Protein AF-A0A062X390-F1 (afdb_monomer)

Radius of gyration: 16.84 Å; Cα contacts (8 Å, |Δi|>4): 222; chains: 1; bounding box: 47×38×41 Å

Secondary structure (DSSP, 8-state):
--S---HHHHHHHHHHHHHHHHHGGG--SSS--S------TT--HHHHHHHHHHHHHHHHHHHHTS-TT--EESSSEE-HHHHHHHHHHHHHHHHHHHHHHTT------HHHHHHHHHHH-TTPPSS-HHHHHHHHTTSS-BTTBPPPS------S-SSS---PPPP--

Foldseek 3Di:
DDLPDDLLVLLQVLLFLLQQLLCLLVAAQPDGDPDTDGDPSPDPVVVSVVSNVVSNVSLVVSLVPHDQPGWGDDVATFGSLLSVLVNLLSVQVSQVSNCVNVVHDDDHDQVSLVSSCVQWPVPFDDDRSSLRSCQQVQNAADDPRHRDPDHGTPRHDPDDDRDDDDPDD

Structure (mmCIF, N/CA/C/O backbone):
data_AF-A0A062X390-F1
#
_entry.id   AF-A0A062X390-F1
#
loop_
_atom_site.group_PDB
_atom_site.id
_atom_site.type_symbol
_atom_site.label_atom_id
_atom_site.label_alt_id
_atom_site.label_comp_id
_atom_site.label_asym_id
_atom_site.label_entity_id
_atom_site.label_seq_id
_atom_site.pdbx_PDB_ins_code
_atom_site.Cartn_x
_atom_site.Cartn_y
_atom_site.Cartn_z
_atom_site.occupancy
_atom_site.B_iso_or_equiv
_atom_site.auth_seq_id
_atom_site.auth_comp_id
_atom_site.auth_asym_id
_atom_site.auth_atom_id
_atom_site.pdbx_PDB_model_num
ATOM 1 N N . MET A 1 1 ? -8.822 13.817 6.124 1.00 31.78 1 MET A N 1
ATOM 2 C CA . MET A 1 1 ? -9.129 13.256 4.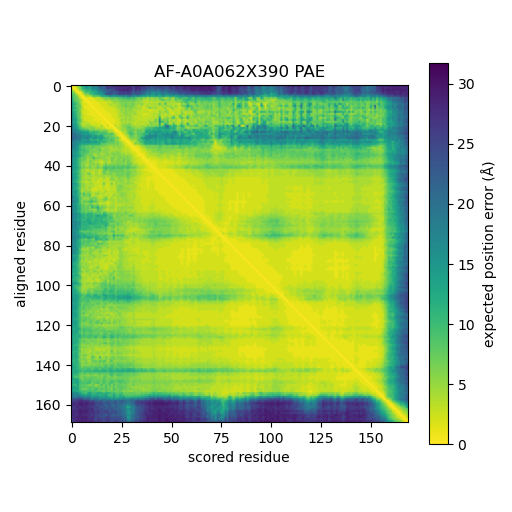788 1.00 31.78 1 MET A CA 1
ATOM 3 C C . MET A 1 1 ? -10.199 12.184 4.966 1.00 31.78 1 MET A C 1
ATOM 5 O O . MET A 1 1 ? -9.948 11.227 5.686 1.00 31.78 1 MET A O 1
ATOM 9 N N . SER A 1 2 ? -11.410 12.415 4.448 1.00 31.47 2 SER A N 1
ATOM 10 C CA . SER A 1 2 ? -12.601 11.571 4.667 1.00 31.47 2 SER A CA 1
ATOM 11 C C . SER A 1 2 ? -12.469 10.201 3.980 1.00 31.47 2 SER A C 1
ATOM 13 O O . SER A 1 2 ? -11.956 10.133 2.866 1.00 31.47 2 SER A O 1
ATOM 15 N N . ILE A 1 3 ? -12.903 9.129 4.657 1.00 39.62 3 ILE A N 1
ATOM 16 C CA . ILE A 1 3 ? -12.755 7.713 4.247 1.00 39.62 3 ILE A CA 1
ATOM 17 C C . ILE A 1 3 ? -13.879 7.202 3.332 1.00 39.62 3 ILE A C 1
ATOM 19 O O . ILE A 1 3 ? -13.823 6.075 2.863 1.00 39.62 3 ILE A O 1
ATOM 23 N N . ALA A 1 4 ? -14.846 8.037 2.961 1.00 37.31 4 ALA A N 1
ATOM 24 C CA . ALA A 1 4 ? -15.723 7.717 1.837 1.00 37.31 4 ALA A CA 1
ATOM 25 C C . ALA A 1 4 ? -15.076 8.218 0.535 1.00 37.31 4 ALA A C 1
ATOM 27 O O . ALA A 1 4 ? -15.421 9.287 0.032 1.00 37.31 4 ALA A O 1
ATOM 28 N N . ARG A 1 5 ? -14.068 7.494 0.028 1.00 56.16 5 ARG A N 1
ATOM 29 C CA . ARG A 1 5 ? -13.604 7.681 -1.355 1.00 56.16 5 ARG A CA 1
ATOM 30 C C . ARG A 1 5 ? -14.523 6.891 -2.282 1.00 56.16 5 ARG A C 1
ATOM 32 O O . ARG A 1 5 ? -14.903 5.769 -1.969 1.00 56.16 5 ARG A O 1
ATOM 39 N N . ASP A 1 6 ? -14.871 7.500 -3.410 1.00 74.00 6 ASP A N 1
ATOM 40 C CA . ASP A 1 6 ? -15.509 6.819 -4.535 1.00 74.00 6 ASP A CA 1
ATOM 41 C C . ASP A 1 6 ? -14.654 5.607 -4.949 1.00 74.00 6 ASP A C 1
ATOM 43 O O . ASP A 1 6 ? -13.453 5.748 -5.195 1.00 74.00 6 ASP A O 1
ATOM 47 N N . THR A 1 7 ? -15.262 4.420 -5.007 1.00 72.94 7 THR A N 1
ATOM 48 C CA . THR A 1 7 ? -14.619 3.155 -5.391 1.00 72.94 7 THR A CA 1
ATOM 49 C C . THR A 1 7 ? -13.840 3.278 -6.701 1.00 72.94 7 THR A C 1
ATOM 51 O O . THR A 1 7 ? -12.728 2.756 -6.799 1.00 72.94 7 THR A O 1
ATOM 54 N N . SER A 1 8 ? -14.380 4.002 -7.689 1.00 67.94 8 SER A N 1
ATOM 55 C CA . SER A 1 8 ? -13.722 4.211 -8.988 1.00 67.94 8 SER A CA 1
ATOM 56 C C . SER A 1 8 ? -12.410 4.995 -8.846 1.00 67.94 8 SER A C 1
ATOM 58 O O . SER A 1 8 ? -11.376 4.657 -9.435 1.00 67.94 8 SER A O 1
ATOM 60 N N . ARG A 1 9 ? -12.414 6.005 -7.969 1.00 79.44 9 ARG A N 1
ATOM 61 C CA . ARG A 1 9 ? -11.228 6.805 -7.657 1.00 79.44 9 ARG A CA 1
ATOM 62 C C . ARG A 1 9 ? -10.155 5.969 -6.967 1.00 79.44 9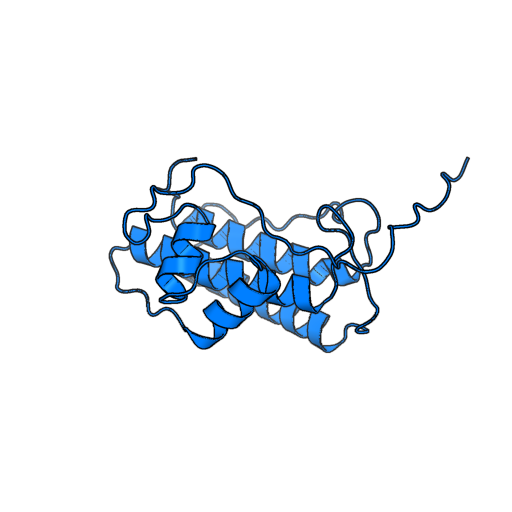 ARG A C 1
ATOM 64 O O . ARG A 1 9 ? -9.007 6.007 -7.393 1.00 79.44 9 ARG A O 1
ATOM 71 N N . THR A 1 10 ? -10.527 5.183 -5.957 1.00 76.19 10 THR A N 1
ATOM 72 C CA . THR A 1 10 ? -9.584 4.312 -5.235 1.00 76.19 10 THR A CA 1
ATOM 73 C C . THR A 1 10 ? -8.909 3.299 -6.164 1.00 76.19 10 THR A C 1
ATOM 75 O O . THR A 1 10 ? -7.704 3.065 -6.057 1.00 76.19 10 THR A O 1
ATOM 78 N N . LEU A 1 11 ? -9.656 2.728 -7.114 1.00 73.44 11 LEU A N 1
ATOM 79 C CA . LEU A 1 11 ? -9.098 1.820 -8.117 1.00 73.44 11 LEU A CA 1
ATOM 80 C C . LEU A 1 11 ? -8.048 2.521 -9.002 1.00 73.44 11 LEU A C 1
ATOM 82 O O . LEU A 1 11 ? -6.956 1.995 -9.220 1.00 73.44 11 LEU A O 1
ATOM 86 N N . SER A 1 12 ? -8.357 3.730 -9.469 1.00 71.75 12 SER A N 1
ATOM 87 C CA . SER A 1 12 ? -7.475 4.500 -10.355 1.00 71.75 12 SER A CA 1
ATOM 88 C C . SER A 1 12 ? -6.196 4.959 -9.643 1.00 71.75 12 SER A C 1
ATOM 90 O O . SER A 1 12 ? -5.104 4.850 -10.199 1.00 71.75 12 SER A O 1
ATOM 92 N N . GLU A 1 13 ? -6.317 5.405 -8.389 1.00 82.56 13 GLU A N 1
ATOM 93 C CA . GLU A 1 13 ? -5.180 5.768 -7.531 1.00 82.56 13 GLU A CA 1
ATOM 94 C C . GLU A 1 13 ? -4.245 4.567 -7.317 1.00 82.56 13 GLU A C 1
ATOM 96 O O . GLU A 1 13 ? -3.037 4.685 -7.520 1.00 82.56 13 GLU A O 1
ATOM 101 N N . THR A 1 14 ? -4.808 3.382 -7.040 1.00 80.06 14 THR A N 1
ATOM 102 C CA . THR A 1 14 ? -4.029 2.144 -6.863 1.00 80.06 14 THR A CA 1
ATOM 103 C C . THR A 1 14 ? -3.204 1.811 -8.110 1.00 80.06 14 THR A C 1
ATOM 105 O O . THR A 1 14 ? -2.021 1.484 -8.006 1.00 80.06 14 THR A O 1
ATOM 108 N N . ALA A 1 15 ? -3.800 1.904 -9.303 1.00 73.44 15 ALA A N 1
ATOM 109 C CA . ALA A 1 15 ? -3.091 1.653 -10.558 1.00 73.44 15 ALA A CA 1
ATOM 110 C C . ALA A 1 15 ? -1.921 2.627 -10.764 1.00 73.44 15 ALA A C 1
ATOM 112 O O . ALA A 1 15 ? -0.804 2.206 -11.086 1.00 73.44 15 ALA A O 1
ATOM 113 N N . ALA A 1 16 ? -2.161 3.921 -10.537 1.00 75.19 16 ALA A N 1
ATOM 114 C CA . ALA A 1 16 ? -1.138 4.947 -10.679 1.00 75.19 16 ALA A CA 1
ATOM 115 C C . ALA A 1 16 ? 0.025 4.731 -9.699 1.00 75.19 16 ALA A C 1
ATOM 117 O O . ALA A 1 16 ? 1.190 4.817 -10.095 1.00 75.19 16 ALA A O 1
ATOM 118 N N . ASP A 1 17 ? -0.264 4.371 -8.448 1.00 78.44 17 ASP A N 1
ATOM 119 C CA . ASP A 1 17 ? 0.772 4.122 -7.446 1.00 78.44 17 ASP A CA 1
ATOM 120 C C . ASP A 1 17 ? 1.617 2.889 -7.769 1.00 78.44 17 ASP A C 1
ATOM 122 O O . ASP A 1 17 ? 2.845 2.949 -7.674 1.00 78.44 17 ASP A O 1
ATOM 126 N N . LEU A 1 18 ? 1.011 1.793 -8.234 1.00 78.44 18 LEU A N 1
ATOM 127 C CA . LEU A 1 18 ? 1.764 0.618 -8.687 1.00 78.44 18 LEU A CA 1
ATOM 128 C C . LEU A 1 18 ? 2.699 0.960 -9.858 1.00 78.44 18 LEU A C 1
ATOM 130 O O . LEU A 1 18 ? 3.865 0.555 -9.854 1.00 78.44 18 LEU A O 1
ATOM 134 N N . MET A 1 19 ? 2.226 1.754 -10.822 1.00 77.31 19 MET A N 1
ATOM 135 C CA . MET A 1 19 ? 3.035 2.168 -11.970 1.00 77.31 19 MET A CA 1
ATOM 136 C C . MET A 1 19 ? 4.217 3.056 -11.558 1.00 77.31 19 MET A C 1
ATOM 138 O O . MET A 1 19 ? 5.354 2.798 -11.961 1.00 77.31 19 MET A O 1
ATOM 142 N N . ARG A 1 20 ? 3.986 4.065 -10.705 1.00 76.44 20 ARG A N 1
ATOM 143 C CA . ARG A 1 20 ? 5.053 4.949 -10.196 1.00 76.44 20 ARG A CA 1
ATOM 144 C C . ARG A 1 20 ? 6.146 4.162 -9.473 1.00 76.44 20 ARG A C 1
ATOM 146 O O . ARG A 1 20 ? 7.325 4.471 -9.624 1.00 76.44 20 ARG A O 1
ATOM 153 N N . ARG A 1 21 ? 5.771 3.119 -8.726 1.00 75.06 21 ARG A N 1
ATOM 154 C CA . ARG A 1 21 ? 6.719 2.222 -8.042 1.00 75.06 21 ARG A CA 1
ATOM 155 C C . ARG A 1 21 ? 7.536 1.392 -9.028 1.00 75.06 21 ARG A C 1
ATOM 157 O O . ARG A 1 21 ? 8.745 1.278 -8.851 1.00 75.06 21 ARG A O 1
ATOM 164 N N . GLY A 1 22 ? 6.907 0.863 -10.080 1.00 66.69 22 GLY A N 1
ATOM 165 C CA . GLY A 1 22 ? 7.605 0.109 -11.128 1.00 66.69 22 GLY A CA 1
ATOM 166 C C . GLY A 1 22 ? 8.643 0.966 -11.855 1.00 66.69 22 GLY A C 1
ATOM 167 O O . GLY A 1 22 ? 9.775 0.538 -12.072 1.00 66.69 22 GLY A O 1
ATOM 168 N N . LEU A 1 23 ? 8.295 2.223 -12.138 1.00 70.06 23 LEU A N 1
ATOM 169 C CA . LEU A 1 23 ? 9.191 3.195 -12.766 1.00 70.06 23 LEU A CA 1
ATOM 170 C C . LEU A 1 23 ? 10.286 3.740 -11.839 1.00 70.06 23 LEU A C 1
ATOM 172 O O . LEU A 1 23 ? 11.248 4.331 -12.329 1.00 70.06 23 LEU A O 1
ATOM 176 N N . GLY A 1 24 ? 10.205 3.501 -10.526 1.00 61.12 24 GLY A N 1
ATOM 177 C CA . GLY A 1 24 ? 11.307 3.766 -9.597 1.00 61.12 24 GLY A CA 1
ATOM 178 C C . GLY A 1 24 ? 12.612 3.078 -10.022 1.00 61.12 24 GLY A C 1
ATOM 179 O O . GLY A 1 24 ? 13.693 3.587 -9.755 1.00 61.12 24 GLY A O 1
ATOM 180 N N . GLN A 1 25 ? 12.544 1.994 -10.800 1.00 61.03 25 GLN A N 1
ATOM 181 C CA . GLN A 1 25 ? 13.730 1.353 -11.382 1.00 61.03 25 GLN A CA 1
ATOM 182 C C . GLN A 1 25 ? 14.459 2.208 -12.433 1.00 61.03 25 GLN A C 1
ATOM 184 O O . GLN A 1 25 ? 15.613 1.934 -12.746 1.00 61.03 25 GLN A O 1
ATOM 189 N N . GLY A 1 26 ? 13.850 3.297 -12.919 1.00 60.44 26 GLY A N 1
ATOM 190 C CA . GLY A 1 26 ? 14.528 4.326 -13.717 1.00 60.44 26 GLY A CA 1
ATOM 191 C C . GLY A 1 26 ? 15.575 5.134 -12.937 1.00 60.44 26 GLY A C 1
ATOM 192 O O . GLY A 1 26 ? 16.175 6.048 -13.494 1.00 60.44 26 GLY A O 1
ATOM 193 N N . ARG A 1 27 ? 15.790 4.805 -11.653 1.00 65.81 27 ARG A N 1
ATOM 194 C CA . ARG A 1 27 ? 16.751 5.425 -10.727 1.00 65.81 27 ARG A CA 1
ATOM 195 C C . ARG A 1 27 ? 16.608 6.948 -10.599 1.00 65.81 27 ARG A C 1
ATOM 197 O O . ARG A 1 27 ? 17.619 7.652 -10.609 1.00 65.81 27 ARG A O 1
ATOM 204 N N . PRO A 1 28 ? 15.385 7.493 -10.452 1.00 69.94 28 PRO A N 1
ATOM 205 C CA . PRO A 1 28 ? 15.249 8.885 -10.072 1.00 69.94 28 PRO A CA 1
ATOM 206 C C . PRO A 1 28 ? 15.965 9.135 -8.743 1.00 69.94 28 PRO A C 1
ATOM 208 O O . PRO A 1 28 ? 15.732 8.436 -7.754 1.00 69.94 28 PRO A O 1
ATOM 211 N N . THR A 1 29 ? 16.820 10.150 -8.718 1.00 69.75 29 THR A N 1
ATOM 212 C CA . THR A 1 29 ? 17.656 10.473 -7.559 1.00 69.75 29 THR A CA 1
ATOM 213 C C . THR A 1 29 ? 16.999 11.505 -6.636 1.00 69.75 29 THR A C 1
ATOM 215 O O . THR A 1 29 ? 17.226 11.472 -5.430 1.00 69.75 29 THR A O 1
ATOM 218 N N . HIS A 1 30 ? 16.158 12.410 -7.151 1.00 73.00 30 HIS A N 1
ATOM 219 C CA . HIS A 1 30 ? 15.668 13.565 -6.371 1.00 73.00 30 HIS A CA 1
ATOM 220 C C . HIS A 1 30 ? 14.151 13.765 -6.355 1.00 73.00 30 HIS A C 1
ATOM 222 O O . HIS A 1 30 ? 13.647 14.478 -5.491 1.00 73.00 30 HIS A O 1
ATOM 228 N N . ALA A 1 31 ? 13.430 13.165 -7.295 1.00 75.19 31 ALA A N 1
ATOM 229 C CA . ALA A 1 31 ? 11.984 13.286 -7.430 1.00 75.19 31 ALA A CA 1
ATOM 230 C C . ALA A 1 31 ? 11.464 12.116 -8.262 1.00 75.19 31 ALA A C 1
ATOM 232 O O . ALA A 1 31 ? 12.228 11.539 -9.028 1.00 75.19 31 ALA A O 1
ATOM 233 N N . TYR A 1 32 ? 10.175 11.792 -8.171 1.00 74.25 32 TYR A N 1
ATOM 234 C CA . TYR A 1 32 ? 9.566 10.866 -9.127 1.00 74.25 32 TYR A CA 1
ATOM 235 C C . TYR A 1 32 ? 9.797 11.317 -10.572 1.00 74.25 32 TYR A C 1
ATOM 237 O O . TYR A 1 32 ? 9.898 12.513 -10.855 1.00 74.25 32 TYR A O 1
ATOM 245 N N . LEU A 1 33 ? 9.836 10.353 -11.494 1.00 78.06 33 LEU A N 1
ATOM 246 C CA . LEU A 1 33 ? 9.798 10.669 -12.917 1.00 78.06 33 LEU A CA 1
ATOM 247 C C . LEU A 1 33 ? 8.530 11.488 -13.224 1.00 78.06 33 LEU A C 1
ATOM 249 O O . LEU A 1 33 ? 7.478 11.187 -12.653 1.00 78.06 33 LEU A O 1
ATOM 253 N N . PRO A 1 34 ? 8.607 12.500 -14.109 1.00 82.62 34 PRO A N 1
ATOM 254 C CA . PRO A 1 34 ? 7.483 13.374 -14.442 1.00 82.62 34 PRO A CA 1
ATOM 255 C C . PRO A 1 34 ? 6.502 12.664 -15.389 1.00 82.62 34 PRO A C 1
ATOM 257 O O . PRO A 1 34 ? 6.295 13.072 -16.528 1.00 82.62 34 PRO A O 1
ATOM 260 N N . PHE A 1 35 ? 5.939 11.554 -14.925 1.00 77.06 35 PHE A N 1
ATOM 261 C CA . PHE A 1 35 ? 5.004 10.699 -15.640 1.00 77.06 35 PHE A CA 1
ATOM 262 C C . PHE A 1 35 ? 3.802 10.408 -14.743 1.00 77.06 35 PHE A C 1
ATOM 264 O O . PHE A 1 35 ? 3.955 10.244 -13.530 1.00 77.06 35 PHE A O 1
ATOM 271 N N . ASP A 1 36 ? 2.620 10.294 -15.345 1.00 79.56 36 ASP A N 1
ATOM 272 C CA . ASP A 1 36 ? 1.405 9.910 -14.638 1.00 79.56 36 ASP A CA 1
ATOM 273 C C . ASP A 1 36 ? 0.587 8.888 -15.433 1.00 79.56 36 ASP A C 1
ATOM 275 O O . ASP A 1 36 ? 0.683 8.802 -16.658 1.00 79.56 36 ASP A O 1
ATOM 279 N N . LEU A 1 37 ? -0.220 8.113 -14.709 1.00 84.88 37 LEU A N 1
ATOM 280 C CA . LEU A 1 37 ? -1.195 7.186 -15.270 1.00 84.88 37 LEU A CA 1
ATOM 281 C C . LEU A 1 37 ? -2.586 7.693 -14.905 1.00 84.88 37 LEU A C 1
ATOM 283 O O . LEU A 1 37 ? -2.946 7.751 -13.731 1.00 84.88 37 LEU A O 1
ATOM 287 N N . THR A 1 38 ? -3.381 8.028 -15.915 1.00 87.81 38 THR A N 1
ATOM 288 C CA . THR A 1 38 ? -4.765 8.471 -15.737 1.00 87.81 38 THR A CA 1
ATOM 289 C C . THR A 1 38 ? -5.712 7.442 -16.336 1.00 87.81 38 THR A C 1
ATOM 291 O O . THR A 1 38 ? -5.569 7.058 -17.495 1.00 87.81 38 THR A O 1
ATOM 294 N N . VAL A 1 39 ? -6.696 7.013 -15.547 1.00 87.81 39 VAL A N 1
ATOM 295 C CA . VAL A 1 39 ? -7.813 6.186 -16.013 1.00 87.81 39 VAL A CA 1
ATOM 296 C C . VAL A 1 39 ? -9.002 7.113 -16.297 1.00 87.81 39 VAL A C 1
ATOM 298 O O . VAL A 1 39 ? -9.306 7.952 -15.445 1.00 87.81 39 VAL A O 1
ATOM 301 N N . PRO A 1 40 ? -9.670 7.019 -17.464 1.00 91.75 40 PRO A N 1
ATOM 302 C CA . PRO A 1 40 ? -10.846 7.837 -17.754 1.00 91.75 40 PRO A CA 1
ATOM 303 C C . PRO A 1 40 ? -11.932 7.682 -16.674 1.00 91.75 40 PRO A C 1
ATOM 305 O O . PRO A 1 40 ? -12.168 6.556 -16.229 1.00 91.75 40 PRO A O 1
ATOM 308 N N . PRO A 1 41 ? -12.618 8.764 -16.262 1.00 84.31 41 PRO A N 1
ATOM 309 C CA . PRO A 1 41 ? -13.533 8.742 -15.115 1.00 84.31 41 PRO A CA 1
ATOM 310 C C . PRO A 1 41 ? -14.715 7.775 -15.283 1.00 84.31 41 PRO A C 1
ATOM 312 O O . PRO A 1 41 ? -15.153 7.178 -14.303 1.00 84.31 41 PRO A O 1
ATOM 315 N N . ASP A 1 42 ? -15.175 7.571 -16.519 1.00 89.81 42 ASP A N 1
ATOM 316 C CA . ASP A 1 42 ? -16.305 6.693 -16.848 1.00 89.81 42 ASP A CA 1
ATOM 317 C C . ASP A 1 42 ? -15.876 5.244 -17.156 1.00 89.81 42 ASP A C 1
ATOM 319 O O . ASP A 1 42 ? -16.672 4.443 -17.650 1.00 89.81 42 ASP A O 1
ATOM 323 N N . THR A 1 43 ? -14.614 4.888 -16.880 1.00 90.00 43 THR A N 1
ATOM 324 C CA . THR A 1 43 ? -14.109 3.524 -17.091 1.00 90.00 43 THR A CA 1
ATOM 325 C C . THR A 1 43 ? -14.841 2.547 -16.164 1.00 90.00 43 THR A C 1
ATOM 327 O O . THR A 1 43 ? -14.831 2.737 -14.943 1.00 90.00 43 THR A O 1
ATOM 330 N N . PRO A 1 44 ? -15.440 1.462 -16.687 1.00 90.06 44 PRO A N 1
ATOM 331 C CA . PRO A 1 44 ? -16.117 0.475 -15.857 1.00 90.06 44 PRO A CA 1
ATOM 332 C C . PRO A 1 44 ? -15.166 -0.143 -14.816 1.00 90.06 44 PRO A C 1
ATOM 334 O O . PRO A 1 44 ? -14.039 -0.499 -15.167 1.00 90.06 44 PRO A O 1
ATOM 337 N N . PRO A 1 45 ? -15.600 -0.402 -13.564 1.00 87.62 45 PRO A N 1
ATOM 338 C CA . PRO A 1 45 ? -14.729 -0.946 -12.512 1.00 87.62 45 PRO A CA 1
ATOM 339 C C . PRO A 1 45 ? -13.975 -2.224 -12.904 1.00 87.62 45 PRO A C 1
ATOM 341 O O . PRO A 1 45 ? -12.832 -2.430 -12.499 1.00 87.62 45 PRO A O 1
ATOM 344 N N . ARG A 1 46 ? -14.594 -3.076 -13.733 1.00 89.81 46 ARG A N 1
ATOM 345 C CA . ARG A 1 46 ? -13.960 -4.281 -14.289 1.00 89.81 46 ARG A CA 1
ATOM 346 C C . ARG A 1 46 ? -12.707 -3.956 -15.103 1.00 89.81 46 ARG A C 1
ATOM 348 O O . ARG A 1 46 ? -11.725 -4.683 -14.998 1.00 89.81 46 ARG A O 1
ATOM 355 N N . GLU A 1 47 ? -12.750 -2.911 -15.914 1.00 92.06 47 GLU A N 1
ATOM 356 C CA . GLU A 1 47 ? -11.621 -2.484 -16.740 1.00 92.06 47 GLU A CA 1
ATOM 357 C C . GLU A 1 47 ? -10.554 -1.810 -15.876 1.00 92.06 47 GLU A C 1
ATOM 359 O O . GLU A 1 47 ? -9.372 -2.103 -16.031 1.00 92.06 47 GLU A O 1
ATOM 364 N N . VAL A 1 48 ? -10.941 -1.026 -14.863 1.00 91.81 48 VAL A N 1
ATOM 365 C CA . VAL A 1 48 ? -9.959 -0.465 -13.918 1.00 91.81 48 VAL A CA 1
ATOM 366 C C . VAL A 1 48 ? -9.211 -1.571 -13.159 1.00 91.81 48 VAL A C 1
ATOM 368 O O . VAL A 1 48 ? -7.999 -1.488 -12.977 1.00 91.81 48 VAL A O 1
ATOM 371 N N . LEU A 1 49 ? -9.885 -2.667 -12.788 1.00 90.81 49 LEU A N 1
ATOM 372 C CA . LEU A 1 49 ? -9.225 -3.843 -12.204 1.00 90.81 49 LEU A CA 1
ATOM 373 C C . LEU A 1 49 ? -8.218 -4.501 -13.166 1.00 90.81 49 LEU A C 1
ATOM 375 O O . LEU A 1 49 ? -7.185 -5.005 -12.715 1.00 90.81 49 LEU A O 1
ATOM 379 N N . GLN A 1 50 ?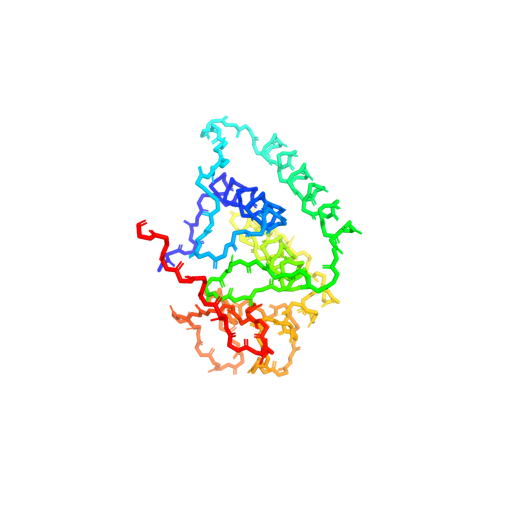 -8.477 -4.485 -14.479 1.00 93.38 50 GLN A N 1
ATOM 380 C CA . GLN A 1 50 ? -7.505 -4.950 -15.477 1.00 93.38 50 GLN A CA 1
ATOM 381 C C . GLN A 1 50 ? -6.275 -4.039 -15.511 1.00 93.38 50 GLN A C 1
ATOM 383 O O . GLN A 1 50 ? -5.154 -4.546 -15.536 1.00 93.38 50 GLN A O 1
ATOM 388 N N . VAL A 1 51 ? -6.466 -2.717 -15.426 1.00 92.88 51 VAL A N 1
ATOM 389 C CA . VAL A 1 51 ? -5.361 -1.751 -15.321 1.00 92.88 51 VAL A CA 1
ATOM 390 C C . VAL A 1 51 ? -4.531 -2.011 -14.061 1.00 92.88 51 VAL A C 1
ATOM 392 O O . VAL A 1 51 ? -3.315 -2.152 -14.160 1.00 92.88 51 VAL A O 1
ATOM 395 N N . ILE A 1 52 ? -5.161 -2.174 -12.890 1.00 92.12 52 ILE A N 1
ATOM 396 C CA . ILE A 1 52 ? -4.459 -2.506 -11.634 1.00 92.12 52 ILE A CA 1
ATOM 397 C C . ILE A 1 52 ? -3.658 -3.802 -11.780 1.00 92.12 52 ILE A C 1
ATOM 399 O O . ILE A 1 52 ? -2.504 -3.867 -11.357 1.00 92.12 52 ILE A O 1
ATOM 403 N N . THR A 1 53 ? -4.246 -4.825 -12.405 1.00 93.31 53 THR A N 1
ATOM 404 C CA . THR A 1 53 ? -3.579 -6.113 -12.640 1.00 93.31 53 THR A CA 1
ATOM 405 C C . THR A 1 53 ? -2.351 -5.941 -13.536 1.00 93.31 53 THR A C 1
ATOM 407 O O . THR A 1 53 ? -1.284 -6.471 -13.222 1.00 93.31 53 THR A O 1
ATOM 410 N N . ALA A 1 54 ? -2.462 -5.157 -14.613 1.00 93.12 54 ALA A N 1
ATOM 411 C CA . ALA A 1 54 ? -1.344 -4.853 -15.500 1.00 93.12 54 ALA A CA 1
ATOM 412 C C . ALA A 1 54 ? -0.236 -4.066 -14.777 1.00 93.12 54 ALA A C 1
ATOM 414 O O . ALA A 1 54 ? 0.931 -4.449 -14.847 1.00 93.12 54 ALA A O 1
ATOM 415 N N . CYS A 1 55 ? -0.586 -3.022 -14.018 1.00 92.75 55 CYS A N 1
ATOM 416 C CA . CYS A 1 55 ? 0.372 -2.240 -13.232 1.00 92.75 55 CYS A CA 1
ATOM 417 C C . CYS A 1 55 ? 1.065 -3.086 -12.154 1.00 92.75 55 CYS A C 1
ATOM 419 O O . CYS A 1 55 ? 2.273 -2.960 -11.957 1.00 92.75 55 CYS A O 1
ATOM 421 N N . GLY A 1 56 ? 0.334 -3.988 -11.494 1.00 92.19 56 GLY A N 1
ATOM 422 C CA . GLY A 1 56 ? 0.901 -4.953 -10.551 1.00 92.19 56 GLY A CA 1
ATOM 423 C C . GLY A 1 56 ? 1.886 -5.913 -11.222 1.00 92.19 56 GLY A C 1
ATOM 424 O O . GLY A 1 56 ? 2.969 -6.153 -10.689 1.00 92.19 56 GLY A O 1
ATOM 425 N N . GLY A 1 57 ? 1.557 -6.404 -12.420 1.00 94.12 57 GLY A N 1
ATOM 426 C CA . GLY A 1 57 ? 2.457 -7.226 -13.232 1.00 94.12 57 GLY A CA 1
ATOM 427 C C . GLY A 1 57 ? 3.732 -6.487 -13.651 1.00 94.12 57 GLY A C 1
ATOM 428 O O . GLY A 1 57 ? 4.826 -7.045 -13.549 1.00 94.12 57 GLY A O 1
ATOM 429 N N . LEU A 1 58 ? 3.616 -5.219 -14.054 1.00 91.38 58 LEU A N 1
ATOM 430 C CA . LEU A 1 58 ? 4.761 -4.367 -14.391 1.00 91.38 58 LEU A CA 1
ATOM 431 C C . LEU A 1 58 ? 5.657 -4.109 -13.175 1.00 91.38 58 LEU A C 1
ATOM 433 O O . LEU A 1 58 ? 6.868 -4.301 -13.271 1.00 91.38 58 LEU A O 1
ATOM 437 N N . LEU A 1 59 ? 5.078 -3.748 -12.023 1.00 91.75 59 LEU A N 1
ATOM 438 C CA . LEU A 1 59 ? 5.821 -3.592 -10.769 1.00 91.75 59 LEU A CA 1
ATOM 439 C C . LEU A 1 59 ? 6.553 -4.887 -10.402 1.00 91.75 59 LEU A C 1
ATOM 441 O O . LEU A 1 59 ? 7.751 -4.862 -10.136 1.00 91.75 59 LEU A O 1
ATOM 445 N N . SER A 1 60 ? 5.851 -6.021 -10.426 1.00 93.44 60 SER A N 1
ATOM 446 C CA . SER A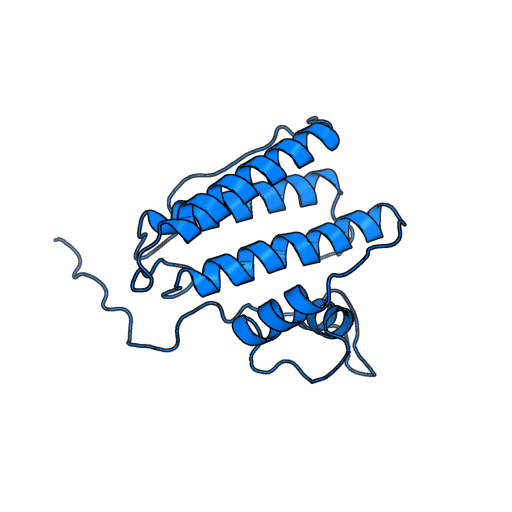 1 60 ? 6.441 -7.323 -10.113 1.00 93.44 60 SER A CA 1
ATOM 447 C C . SER A 1 60 ? 7.595 -7.668 -11.054 1.00 93.44 60 SER A C 1
ATOM 449 O O . SER A 1 60 ? 8.620 -8.167 -10.598 1.00 93.44 60 SER A O 1
ATOM 451 N N . SER A 1 61 ? 7.447 -7.399 -12.353 1.00 93.12 61 SER A N 1
ATOM 452 C CA . SER A 1 61 ? 8.484 -7.675 -13.354 1.00 93.12 61 SER A CA 1
ATOM 453 C C . SER A 1 61 ? 9.711 -6.794 -13.134 1.00 93.12 61 SER A C 1
ATOM 455 O O . SER A 1 61 ? 10.829 -7.297 -13.101 1.00 93.12 61 SER A O 1
ATOM 457 N N . ALA A 1 62 ? 9.498 -5.495 -12.904 1.00 90.06 62 ALA A N 1
ATOM 458 C CA . ALA A 1 62 ? 10.566 -4.539 -12.638 1.00 90.06 62 ALA A CA 1
ATOM 459 C C . ALA A 1 62 ? 11.362 -4.913 -11.376 1.00 90.06 62 ALA A C 1
ATOM 461 O O . ALA A 1 62 ? 12.591 -4.896 -11.394 1.00 90.06 62 ALA A O 1
ATOM 462 N N . LEU A 1 63 ? 10.668 -5.305 -10.301 1.00 91.12 63 LEU A N 1
ATOM 463 C CA . LEU A 1 63 ? 11.287 -5.757 -9.053 1.00 91.12 63 LEU A CA 1
ATOM 464 C C . LEU A 1 63 ? 12.052 -7.074 -9.214 1.00 91.12 63 LEU A C 1
ATOM 466 O O . LEU A 1 63 ? 13.124 -7.219 -8.636 1.00 91.12 63 LEU A O 1
ATOM 470 N N . ALA A 1 64 ? 11.535 -8.019 -10.003 1.00 92.69 64 ALA A N 1
ATOM 471 C CA . ALA A 1 64 ? 12.190 -9.308 -10.234 1.00 92.69 64 ALA A CA 1
ATOM 472 C C . ALA A 1 64 ? 13.530 -9.176 -10.978 1.00 92.69 64 ALA A C 1
ATOM 474 O O . ALA A 1 64 ? 14.406 -10.022 -10.818 1.00 92.69 64 ALA A O 1
ATOM 475 N N . THR A 1 65 ? 13.691 -8.124 -11.783 1.00 90.94 65 THR A N 1
ATOM 476 C CA . THR A 1 65 ? 14.920 -7.847 -12.542 1.00 90.94 65 THR A CA 1
ATOM 477 C C . THR A 1 65 ? 15.816 -6.786 -11.903 1.00 90.94 65 THR A C 1
ATOM 479 O O . THR A 1 65 ? 16.880 -6.486 -12.442 1.00 90.94 65 THR A O 1
ATOM 482 N N . ALA A 1 66 ? 15.385 -6.173 -10.799 1.00 87.62 66 ALA A N 1
ATOM 483 C CA . ALA A 1 66 ? 16.130 -5.103 -10.153 1.00 87.62 66 ALA A CA 1
ATOM 484 C C . ALA A 1 66 ? 17.400 -5.645 -9.482 1.00 87.62 66 ALA A C 1
ATOM 486 O O . ALA A 1 66 ? 17.362 -6.651 -8.774 1.00 87.62 66 ALA A O 1
ATOM 487 N N . ASP A 1 67 ? 18.521 -4.938 -9.649 1.00 86.56 67 ASP A N 1
ATOM 488 C CA . ASP A 1 67 ? 19.703 -5.160 -8.813 1.00 86.56 67 ASP A CA 1
ATOM 489 C C . ASP A 1 67 ? 19.331 -4.829 -7.351 1.00 86.56 67 ASP A C 1
ATOM 491 O O . ASP A 1 67 ? 18.859 -3.709 -7.111 1.00 86.56 67 ASP A O 1
ATOM 495 N N . PRO A 1 68 ? 19.538 -5.741 -6.377 1.00 85.50 68 PRO A N 1
ATOM 496 C CA . PRO A 1 68 ? 19.245 -5.499 -4.963 1.00 85.50 68 PRO A CA 1
ATOM 497 C C . PRO A 1 68 ? 19.916 -4.249 -4.376 1.00 85.50 68 PRO A C 1
ATOM 499 O O . PRO A 1 68 ? 19.406 -3.685 -3.412 1.00 85.50 68 PRO A O 1
ATOM 502 N N . ALA A 1 69 ? 21.037 -3.798 -4.949 1.00 84.50 69 ALA A N 1
ATOM 503 C CA . ALA A 1 69 ? 21.731 -2.577 -4.545 1.00 84.50 69 ALA A CA 1
ATOM 504 C C . ALA A 1 69 ? 21.122 -1.292 -5.142 1.00 84.50 69 ALA A C 1
ATOM 506 O O . ALA A 1 69 ? 21.600 -0.189 -4.869 1.00 84.50 69 ALA A O 1
ATOM 507 N N . THR A 1 70 ? 20.089 -1.401 -5.982 1.00 85.56 70 THR A N 1
ATOM 508 C CA . THR A 1 70 ? 19.417 -0.241 -6.574 1.00 85.56 70 THR A CA 1
ATOM 509 C C . THR A 1 70 ? 18.731 0.589 -5.502 1.00 85.56 70 THR A C 1
ATOM 511 O O . THR A 1 70 ? 18.008 0.075 -4.658 1.00 85.56 70 THR A O 1
ATOM 514 N N . GLN A 1 71 ? 18.918 1.903 -5.580 1.00 84.25 71 GLN A N 1
ATOM 515 C CA . GLN A 1 71 ? 18.161 2.862 -4.793 1.00 84.25 71 GLN A CA 1
ATOM 516 C C . GLN A 1 71 ? 17.421 3.808 -5.731 1.00 84.25 71 GLN A C 1
ATOM 518 O O . GLN A 1 71 ? 17.970 4.249 -6.744 1.00 84.25 71 GLN A O 1
ATOM 523 N N . ALA A 1 72 ? 16.184 4.130 -5.375 1.00 83.56 72 ALA A N 1
ATOM 52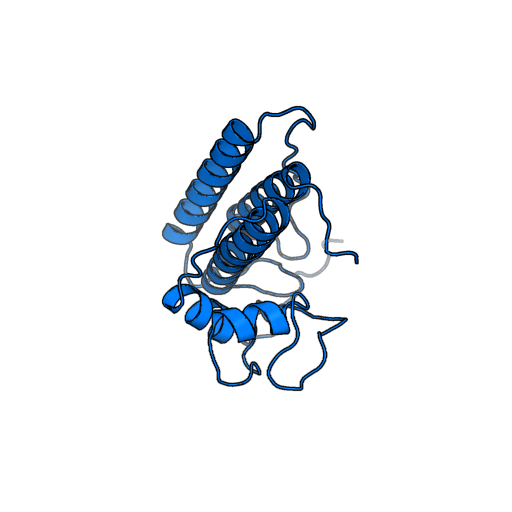4 C CA . ALA A 1 72 ? 15.388 5.138 -6.052 1.00 83.56 72 ALA A CA 1
ATOM 525 C C . ALA A 1 72 ? 14.660 6.027 -5.048 1.00 83.56 72 ALA A C 1
ATOM 527 O O . ALA A 1 72 ? 14.460 5.661 -3.889 1.00 83.56 72 ALA A O 1
ATOM 528 N N . TRP A 1 73 ? 14.293 7.224 -5.487 1.00 80.38 73 TRP A N 1
ATOM 529 C CA . TRP A 1 73 ? 13.700 8.225 -4.616 1.00 80.38 73 TRP A CA 1
ATOM 530 C C . TRP A 1 73 ? 12.244 7.894 -4.230 1.00 80.38 73 TRP A C 1
ATOM 532 O O . TRP A 1 73 ? 11.394 7.668 -5.090 1.00 80.38 73 TRP A O 1
ATOM 542 N N . HIS A 1 74 ? 11.950 7.930 -2.927 1.00 83.50 74 HIS A N 1
ATOM 543 C CA . HIS A 1 74 ? 10.616 7.952 -2.316 1.00 83.50 74 HIS A CA 1
ATOM 544 C C . HIS A 1 74 ? 10.684 8.742 -0.994 1.00 83.50 74 HIS A C 1
ATOM 546 O O . HIS A 1 74 ? 10.743 8.160 0.088 1.00 83.50 74 HIS A O 1
ATOM 552 N N . TRP A 1 75 ? 10.764 10.078 -1.068 1.00 81.12 75 TRP A N 1
ATOM 553 C CA . TRP A 1 75 ? 11.033 10.941 0.102 1.00 81.12 75 TRP A CA 1
ATOM 554 C C . TRP A 1 75 ? 12.338 10.592 0.849 1.00 81.12 75 TRP A C 1
ATOM 556 O O . TRP A 1 75 ? 12.463 10.794 2.057 1.00 81.12 75 TRP A O 1
ATOM 566 N N . GLY A 1 76 ? 13.304 10.058 0.099 1.00 83.81 76 GLY A N 1
ATOM 567 C CA . GLY A 1 76 ? 14.558 9.466 0.562 1.00 83.81 76 GLY A CA 1
ATOM 568 C C . GLY A 1 76 ? 14.914 8.229 -0.277 1.00 83.81 76 GLY A C 1
ATOM 569 O O . GLY A 1 76 ? 14.113 7.824 -1.122 1.00 83.81 76 GLY A O 1
ATOM 570 N N . PRO A 1 77 ? 16.105 7.636 -0.097 1.00 85.38 77 PRO A N 1
ATOM 571 C CA . PRO A 1 77 ? 16.511 6.444 -0.840 1.00 85.38 77 PRO A CA 1
ATOM 572 C C . PRO A 1 77 ? 15.675 5.231 -0.418 1.00 85.38 77 PRO A C 1
ATOM 574 O O . PRO A 1 77 ? 15.563 4.935 0.769 1.00 85.38 77 PRO A O 1
ATOM 577 N N . CYS A 1 78 ? 15.097 4.527 -1.386 1.00 88.12 78 CYS A N 1
ATOM 578 C CA . CYS A 1 78 ? 14.287 3.330 -1.194 1.00 88.12 78 CYS A CA 1
ATOM 579 C C . CYS A 1 78 ? 14.820 2.195 -2.077 1.00 88.12 78 CYS A C 1
ATOM 581 O O . CYS A 1 78 ? 15.173 2.417 -3.237 1.00 88.12 78 CYS A O 1
ATOM 583 N N . ASP A 1 79 ? 14.900 0.997 -1.507 1.00 89.75 79 ASP A N 1
ATOM 584 C CA . ASP A 1 79 ? 15.345 -0.228 -2.167 1.00 89.75 79 ASP A CA 1
ATOM 585 C C . ASP A 1 79 ? 14.168 -0.979 -2.821 1.00 89.75 79 ASP A C 1
ATOM 587 O O . ASP A 1 79 ? 12.998 -0.666 -2.559 1.00 89.75 79 ASP A O 1
ATOM 591 N N . PRO A 1 80 ? 14.432 -1.992 -3.671 1.00 90.62 80 PRO A N 1
ATOM 592 C CA . PRO A 1 80 ? 13.376 -2.791 -4.285 1.00 90.62 80 PRO A CA 1
ATOM 593 C C . PRO A 1 80 ? 12.422 -3.424 -3.262 1.00 90.62 80 PRO A C 1
ATOM 595 O O . PRO A 1 80 ? 11.217 -3.474 -3.503 1.00 90.62 80 PRO A O 1
ATOM 598 N N . GLU A 1 81 ? 12.916 -3.855 -2.096 1.00 92.00 81 GLU A N 1
ATOM 599 C CA . GLU A 1 81 ? 12.068 -4.422 -1.039 1.00 92.00 81 GLU A CA 1
ATOM 600 C C . GLU A 1 81 ? 11.086 -3.387 -0.469 1.00 92.00 81 GLU A C 1
ATOM 602 O O . GLU A 1 81 ? 9.911 -3.697 -0.260 1.00 92.00 81 GLU A O 1
ATOM 607 N N . GLY A 1 82 ? 11.522 -2.141 -0.273 1.00 92.44 82 GLY A N 1
ATOM 608 C CA . GLY A 1 82 ? 10.653 -1.039 0.121 1.00 92.44 82 GLY A CA 1
ATOM 609 C C . GLY A 1 82 ? 9.557 -0.781 -0.913 1.00 92.44 82 GLY A C 1
ATOM 610 O O . GLY A 1 82 ? 8.382 -0.691 -0.552 1.00 92.44 82 GLY A O 1
ATOM 611 N N . PHE A 1 83 ? 9.896 -0.751 -2.206 1.00 92.38 83 PHE A N 1
ATOM 612 C CA . PHE A 1 83 ? 8.898 -0.627 -3.278 1.00 92.38 83 PHE A CA 1
ATOM 613 C C . PHE A 1 83 ? 7.920 -1.806 -3.323 1.00 92.38 83 PHE A C 1
ATOM 615 O O . PHE A 1 83 ? 6.719 -1.585 -3.507 1.00 92.38 83 PHE A O 1
ATOM 622 N N . ALA A 1 84 ? 8.402 -3.031 -3.101 1.00 93.81 84 ALA A N 1
ATOM 623 C CA . ALA A 1 84 ? 7.567 -4.224 -3.015 1.00 93.81 84 ALA A CA 1
ATOM 624 C C . ALA A 1 84 ? 6.575 -4.133 -1.847 1.00 93.81 84 ALA A C 1
ATOM 626 O O . ALA A 1 84 ? 5.373 -4.330 -2.035 1.00 93.81 84 ALA A O 1
ATOM 627 N N . ALA A 1 85 ? 7.056 -3.779 -0.652 1.00 95.31 85 ALA A N 1
ATOM 628 C CA . ALA A 1 85 ? 6.218 -3.640 0.533 1.00 95.31 85 ALA A CA 1
ATOM 629 C C . ALA A 1 85 ? 5.155 -2.553 0.349 1.00 95.31 85 ALA A C 1
ATOM 631 O O . ALA A 1 85 ? 3.998 -2.765 0.705 1.00 95.31 85 ALA A O 1
ATOM 632 N N . MET A 1 86 ? 5.514 -1.422 -0.260 1.00 94.44 86 MET A N 1
ATOM 633 C CA . MET A 1 86 ? 4.549 -0.371 -0.559 1.00 94.44 86 MET A CA 1
ATOM 634 C C . MET A 1 86 ? 3.505 -0.810 -1.590 1.00 94.44 86 MET A C 1
ATOM 636 O O . MET A 1 86 ? 2.323 -0.568 -1.382 1.00 94.44 86 MET A O 1
ATOM 640 N N . GLY A 1 87 ? 3.904 -1.491 -2.670 1.00 94.19 87 GLY A N 1
ATOM 641 C CA . GLY A 1 87 ? 2.956 -2.003 -3.665 1.00 94.19 87 GLY A CA 1
ATOM 642 C C . GLY A 1 87 ? 1.960 -3.002 -3.069 1.00 94.19 87 GLY A C 1
ATOM 643 O O . GLY A 1 87 ? 0.764 -2.933 -3.343 1.00 94.19 87 GLY A O 1
ATOM 644 N N . VAL A 1 88 ? 2.433 -3.888 -2.187 1.00 96.00 88 VAL A N 1
ATOM 645 C CA . VAL A 1 88 ? 1.559 -4.796 -1.431 1.00 96.00 88 VAL A CA 1
ATOM 646 C C . VAL A 1 88 ? 0.650 -4.011 -0.483 1.00 96.00 88 VAL A C 1
ATOM 648 O O . VAL A 1 88 ? -0.539 -4.314 -0.410 1.00 96.00 88 VAL A O 1
ATOM 651 N N . ALA A 1 89 ? 1.169 -2.997 0.216 1.00 95.81 89 ALA A N 1
ATOM 652 C CA . ALA A 1 89 ? 0.368 -2.153 1.097 1.00 95.81 89 ALA A CA 1
ATOM 653 C C . ALA A 1 89 ? -0.787 -1.476 0.342 1.00 95.81 89 ALA A C 1
ATOM 655 O O . ALA A 1 89 ? -1.917 -1.555 0.821 1.00 95.81 89 ALA A O 1
ATOM 656 N N . GLU A 1 90 ? -0.538 -0.900 -0.841 1.00 94.44 90 GLU A N 1
ATOM 657 C CA . GLU A 1 90 ? -1.592 -0.289 -1.669 1.00 94.44 90 GLU A CA 1
ATOM 658 C C . GLU A 1 90 ? -2.700 -1.291 -1.984 1.00 94.44 90 GLU A C 1
ATOM 660 O O . GLU A 1 90 ? -3.873 -1.020 -1.736 1.00 94.44 90 GLU A O 1
ATOM 665 N N . ILE A 1 91 ? -2.337 -2.487 -2.459 1.00 94.62 91 ILE A N 1
ATOM 666 C CA . ILE A 1 91 ? -3.314 -3.521 -2.812 1.00 94.62 91 ILE A CA 1
ATOM 667 C C . ILE A 1 91 ? -4.158 -3.903 -1.592 1.00 94.62 91 ILE A C 1
ATOM 669 O O . ILE A 1 91 ? -5.383 -3.951 -1.690 1.00 94.62 91 ILE A O 1
ATOM 673 N N . LEU A 1 92 ? -3.537 -4.161 -0.437 1.00 95.38 92 LEU A N 1
ATOM 674 C CA . LEU A 1 92 ? -4.253 -4.584 0.771 1.00 95.38 92 LEU A CA 1
ATOM 675 C C . LEU A 1 92 ? -5.204 -3.502 1.288 1.00 95.38 92 LEU A C 1
ATOM 677 O O . LEU A 1 92 ? -6.369 -3.775 1.576 1.00 95.38 92 LEU A O 1
ATOM 681 N N . LEU A 1 93 ? -4.696 -2.279 1.405 1.00 95.50 93 LEU A N 1
ATOM 682 C CA . LEU A 1 93 ? -5.417 -1.154 1.983 1.00 95.50 93 LEU A CA 1
ATOM 683 C C . LEU A 1 93 ? -6.554 -0.692 1.075 1.00 95.50 93 LEU A C 1
ATOM 685 O O . LEU A 1 93 ? -7.654 -0.434 1.554 1.00 95.50 93 LEU A O 1
ATOM 689 N N . HIS A 1 94 ? -6.322 -0.630 -0.232 1.00 94.06 94 HIS A N 1
ATOM 690 C CA . HIS A 1 94 ? -7.345 -0.187 -1.167 1.00 94.06 94 HIS A CA 1
ATOM 691 C C . HIS A 1 94 ? -8.362 -1.270 -1.491 1.00 94.06 94 HIS A C 1
ATOM 693 O O . HIS A 1 94 ? -9.533 -0.948 -1.665 1.00 94.06 94 HIS A O 1
ATOM 699 N N . THR A 1 95 ? -7.984 -2.551 -1.454 1.00 92.75 95 THR A N 1
ATOM 700 C CA . THR A 1 95 ? -8.978 -3.637 -1.471 1.00 92.75 95 THR A CA 1
ATOM 701 C C . THR A 1 95 ? -9.905 -3.539 -0.260 1.00 92.75 95 THR A C 1
ATOM 703 O O . THR A 1 95 ? -11.115 -3.693 -0.411 1.00 92.75 95 THR A O 1
ATOM 706 N N . TRP A 1 96 ? -9.364 -3.228 0.925 1.00 93.50 96 TRP A N 1
ATOM 707 C CA . TRP A 1 96 ? -10.179 -2.964 2.111 1.00 93.50 96 TRP A CA 1
ATOM 708 C C . TRP A 1 96 ? -11.116 -1.768 1.909 1.00 93.50 96 TRP A C 1
ATOM 710 O O . TRP A 1 96 ? -12.312 -1.891 2.162 1.00 93.50 96 TRP A O 1
ATOM 720 N N . ASP A 1 97 ? -10.599 -0.639 1.417 1.00 92.44 97 ASP A N 1
ATOM 721 C CA . ASP A 1 97 ? -11.397 0.571 1.178 1.00 92.44 97 ASP A CA 1
ATOM 722 C C . ASP A 1 97 ? -12.550 0.298 0.183 1.00 92.44 97 ASP A C 1
ATOM 724 O O . ASP A 1 97 ? -13.693 0.689 0.423 1.00 92.44 97 ASP A O 1
ATOM 728 N N . ILE A 1 98 ? -12.273 -0.437 -0.902 1.00 89.88 98 ILE A N 1
ATOM 729 C CA . ILE A 1 98 ? -13.263 -0.852 -1.909 1.00 89.88 98 ILE A CA 1
ATOM 730 C C . ILE A 1 98 ? -14.321 -1.765 -1.288 1.00 89.88 98 ILE A C 1
ATOM 732 O O . ILE A 1 98 ? -15.517 -1.534 -1.458 1.00 89.88 98 ILE A O 1
ATOM 736 N N . ALA A 1 99 ? -13.894 -2.799 -0.563 1.00 91.44 99 ALA A N 1
ATOM 737 C CA . ALA A 1 99 ? -14.802 -3.756 0.052 1.00 91.44 99 ALA A CA 1
ATOM 738 C C . ALA A 1 99 ? -15.709 -3.092 1.098 1.00 91.44 99 ALA A C 1
ATOM 740 O O . ALA A 1 99 ? -16.912 -3.354 1.120 1.00 91.44 99 ALA A O 1
ATOM 741 N N . ALA A 1 100 ? -15.156 -2.182 1.906 1.00 90.44 100 ALA A N 1
ATOM 742 C CA . ALA A 1 100 ? -15.910 -1.389 2.868 1.00 90.44 100 ALA A CA 1
ATOM 743 C C . ALA A 1 100 ? -16.955 -0.499 2.178 1.00 90.44 100 ALA A C 1
ATOM 745 O O . ALA A 1 100 ? -18.112 -0.491 2.595 1.00 90.44 100 ALA A O 1
ATOM 746 N N . GLY A 1 101 ? -16.582 0.194 1.095 1.00 88.12 101 GLY A N 1
ATOM 747 C CA . GLY A 1 101 ? -17.504 1.026 0.312 1.00 88.12 101 GLY A CA 1
ATOM 748 C C . GLY A 1 101 ? -18.627 0.232 -0.362 1.00 88.12 101 GLY A C 1
ATOM 749 O O . GLY A 1 101 ? -19.743 0.729 -0.487 1.00 88.12 101 GLY A O 1
ATOM 750 N N . LEU A 1 102 ? -18.354 -1.017 -0.746 1.00 88.62 102 LEU A N 1
ATOM 751 C CA . LEU A 1 102 ? -19.336 -1.937 -1.326 1.00 88.62 102 LEU A CA 1
ATOM 752 C C . LEU A 1 102 ? -20.097 -2.757 -0.275 1.00 88.62 102 LEU A C 1
ATOM 754 O O . LEU A 1 102 ? -20.962 -3.554 -0.639 1.00 88.62 102 LEU A O 1
ATOM 758 N N . THR A 1 103 ? -19.807 -2.590 1.021 1.00 91.81 103 THR A N 1
ATOM 759 C CA . THR A 1 103 ? -20.387 -3.402 2.110 1.00 91.81 103 THR A CA 1
ATOM 760 C C . THR A 1 103 ? -20.221 -4.915 1.902 1.00 91.81 103 THR A C 1
ATOM 762 O O . THR A 1 103 ? -21.090 -5.708 2.264 1.00 91.81 103 THR A O 1
ATOM 765 N N . VAL A 1 104 ? -19.087 -5.337 1.334 1.00 92.75 104 VAL A N 1
ATOM 766 C CA . VAL A 1 104 ? -18.749 -6.757 1.157 1.00 92.75 104 VAL A CA 1
ATOM 767 C C . VAL A 1 104 ? -17.636 -7.188 2.116 1.00 92.75 104 VAL A C 1
ATOM 769 O O . VAL A 1 104 ? -16.758 -6.386 2.444 1.00 92.75 104 VAL A O 1
ATOM 772 N N . PRO A 1 105 ? -17.618 -8.457 2.565 1.00 90.38 105 PRO A N 1
ATOM 773 C CA . PRO A 1 105 ? -16.523 -8.960 3.385 1.00 90.38 105 PRO A CA 1
ATOM 774 C C . PRO A 1 105 ? -15.176 -8.872 2.654 1.00 90.38 105 PRO A C 1
ATOM 776 O O . PRO A 1 105 ? -15.039 -9.339 1.524 1.00 90.38 105 PRO A O 1
ATOM 779 N N . CYS A 1 106 ? -14.157 -8.334 3.326 1.00 87.88 106 CYS A N 1
ATOM 780 C CA . CYS A 1 106 ? -12.785 -8.307 2.826 1.00 87.88 106 CYS A CA 1
ATOM 781 C C . CYS A 1 106 ? -11.945 -9.374 3.526 1.00 87.88 106 CYS A C 1
ATOM 783 O O . CYS A 1 106 ? -11.775 -9.338 4.746 1.00 87.88 106 CYS A O 1
ATOM 785 N N . ARG A 1 107 ? -11.356 -10.302 2.764 1.00 88.12 107 ARG A N 1
ATOM 786 C CA . ARG A 1 107 ? -10.370 -11.240 3.311 1.00 88.12 107 ARG A CA 1
ATOM 787 C C . ARG A 1 107 ? -8.987 -10.604 3.292 1.00 88.12 107 ARG A C 1
ATOM 789 O O . ARG A 1 107 ? -8.393 -10.448 2.230 1.00 88.12 107 ARG A O 1
ATOM 796 N N . PHE A 1 108 ? -8.448 -10.315 4.471 1.00 88.94 108 PHE A N 1
ATOM 797 C CA . PHE A 1 108 ? -7.109 -9.759 4.608 1.00 88.94 108 PHE A CA 1
ATOM 798 C C . PHE A 1 108 ? -6.046 -10.878 4.703 1.00 88.94 108 PHE A C 1
ATOM 800 O O . PHE A 1 108 ? -6.074 -11.677 5.642 1.00 88.94 108 PHE A O 1
ATOM 807 N N . PRO A 1 109 ? -5.099 -10.997 3.755 1.00 93.31 109 PRO A N 1
ATOM 808 C CA . PRO A 1 109 ? -4.052 -12.018 3.803 1.00 93.31 109 PRO A CA 1
ATOM 809 C C . PRO A 1 109 ? -2.970 -11.673 4.845 1.00 93.31 109 PRO A C 1
ATOM 811 O O . PRO A 1 109 ? -1.974 -11.012 4.544 1.00 93.31 109 PRO A O 1
ATOM 814 N N . ALA A 1 110 ? -3.139 -12.180 6.070 1.00 93.00 110 ALA A N 1
ATOM 815 C CA . ALA A 1 110 ? -2.256 -11.925 7.215 1.00 93.00 110 ALA A CA 1
ATOM 816 C C . ALA A 1 110 ? -0.738 -12.050 6.929 1.00 93.00 110 ALA A C 1
ATOM 818 O O . ALA A 1 110 ? -0.001 -11.143 7.320 1.00 93.00 110 ALA A O 1
ATOM 819 N N . PRO A 1 111 ? -0.231 -13.063 6.188 1.00 96.25 111 PRO A N 1
ATOM 820 C CA . PRO A 1 111 ? 1.205 -13.163 5.896 1.00 96.25 111 PRO A CA 1
ATOM 821 C C . PRO A 1 111 ? 1.777 -12.001 5.071 1.00 96.25 111 PRO A C 1
ATOM 823 O O . PRO A 1 111 ? 2.978 -11.734 5.132 1.00 96.25 111 PRO A O 1
ATOM 826 N N . LEU A 1 112 ? 0.949 -11.323 4.269 1.00 96.00 112 LEU A N 1
ATOM 827 C CA . LEU A 1 112 ? 1.356 -10.118 3.542 1.00 96.00 112 LEU A CA 1
ATOM 828 C C . LEU A 1 112 ? 1.325 -8.897 4.462 1.00 96.00 112 LEU A C 1
ATOM 830 O O . LEU A 1 112 ? 2.282 -8.129 4.468 1.00 96.00 112 LEU A O 1
ATOM 834 N N . GLY A 1 113 ? 0.291 -8.775 5.301 1.00 96.50 113 GLY A N 1
ATOM 835 C CA . GLY A 1 113 ? 0.204 -7.723 6.319 1.00 96.50 113 GLY A CA 1
ATOM 836 C C . GLY A 1 113 ? 1.407 -7.697 7.254 1.00 96.50 113 GLY A C 1
ATOM 837 O O . GLY A 1 113 ? 1.996 -6.644 7.456 1.00 96.50 113 GLY A O 1
ATOM 838 N N . ILE A 1 114 ? 1.835 -8.862 7.749 1.00 96.94 114 ILE A N 1
ATOM 839 C CA . ILE A 1 114 ? 3.017 -8.984 8.619 1.00 96.94 114 ILE A CA 1
ATOM 840 C C . ILE A 1 114 ? 4.276 -8.453 7.921 1.00 96.94 114 ILE A C 1
ATOM 842 O O . ILE A 1 114 ? 5.056 -7.722 8.526 1.00 96.94 114 ILE A O 1
ATOM 846 N N . ARG A 1 115 ? 4.481 -8.795 6.642 1.00 96.75 115 ARG A N 1
ATOM 847 C CA . ARG A 1 115 ? 5.641 -8.319 5.870 1.00 96.75 115 ARG A CA 1
ATOM 848 C C . ARG A 1 115 ? 5.592 -6.812 5.634 1.00 96.75 115 ARG A C 1
ATOM 850 O O . ARG A 1 115 ? 6.607 -6.145 5.806 1.00 96.75 115 ARG A O 1
ATOM 857 N N . VAL A 1 116 ? 4.416 -6.280 5.305 1.00 97.56 116 VAL A N 1
ATOM 858 C CA . VAL A 1 116 ? 4.198 -4.836 5.148 1.00 97.56 116 VAL A CA 1
ATOM 859 C C . VAL A 1 116 ? 4.469 -4.093 6.454 1.00 97.56 116 VAL A C 1
ATOM 861 O O . VAL A 1 116 ? 5.225 -3.126 6.447 1.00 97.56 116 VAL A O 1
ATOM 864 N N . LEU A 1 117 ? 3.902 -4.554 7.573 1.00 97.38 117 LEU A N 1
ATOM 865 C CA . LEU A 1 117 ? 4.099 -3.948 8.891 1.00 97.38 117 LEU A CA 1
ATOM 866 C C . LEU A 1 117 ? 5.577 -3.930 9.271 1.00 97.38 117 LEU A C 1
ATOM 868 O O . LEU A 1 117 ? 6.119 -2.863 9.532 1.00 97.38 117 LEU A O 1
ATOM 872 N N . ARG A 1 118 ? 6.257 -5.078 9.182 1.00 95.75 118 ARG A N 1
ATOM 873 C CA . ARG A 1 118 ? 7.691 -5.176 9.485 1.00 95.75 118 ARG A CA 1
ATOM 874 C C . ARG A 1 118 ? 8.551 -4.234 8.645 1.00 95.75 118 ARG A C 1
ATOM 876 O O . ARG A 1 118 ? 9.546 -3.731 9.153 1.00 95.75 118 ARG A O 1
ATOM 883 N N . ARG A 1 119 ? 8.210 -4.032 7.367 1.00 95.12 119 ARG A N 1
ATOM 884 C CA . ARG A 1 119 ? 9.030 -3.229 6.449 1.00 95.12 119 ARG A CA 1
ATOM 885 C C . ARG A 1 119 ? 8.716 -1.735 6.492 1.00 95.12 119 ARG A C 1
ATOM 887 O O . ARG A 1 119 ? 9.636 -0.951 6.284 1.00 95.12 119 ARG A O 1
ATOM 894 N N . LEU A 1 120 ? 7.455 -1.345 6.690 1.00 95.81 120 LEU A N 1
ATOM 895 C CA . LEU A 1 120 ? 6.998 0.050 6.563 1.00 95.81 120 LEU A CA 1
ATOM 896 C C . LEU A 1 120 ? 6.597 0.708 7.888 1.00 95.81 120 LEU A C 1
ATOM 898 O O . LEU A 1 120 ? 6.449 1.928 7.922 1.00 95.81 120 LEU A O 1
ATOM 902 N N . PHE A 1 121 ? 6.387 -0.077 8.945 1.00 95.75 121 PHE A N 1
ATOM 903 C CA . PHE A 1 121 ? 5.972 0.383 10.270 1.00 95.75 121 PHE A CA 1
ATOM 904 C C . PHE A 1 121 ? 6.748 -0.381 11.358 1.00 95.75 121 PHE A C 1
ATOM 906 O O . PHE A 1 121 ? 6.150 -1.180 12.079 1.00 95.75 121 PHE A O 1
ATOM 913 N N . PRO A 1 122 ? 8.073 -0.173 11.477 1.00 93.25 122 PRO A N 1
ATOM 914 C CA . PRO A 1 122 ? 8.908 -0.927 12.417 1.00 93.25 122 PRO A CA 1
ATOM 915 C C . PRO A 1 122 ? 8.457 -0.781 13.879 1.00 93.25 122 PRO A C 1
ATOM 917 O O . PRO A 1 122 ? 8.620 -1.717 14.656 1.00 93.25 122 PRO A O 1
ATOM 920 N N . ASP A 1 123 ? 7.813 0.340 14.217 1.00 92.50 123 ASP A N 1
ATOM 921 C CA . ASP A 1 123 ? 7.275 0.627 15.553 1.00 92.50 123 ASP A CA 1
ATOM 922 C C . ASP A 1 123 ? 5.789 0.240 15.717 1.00 92.50 123 ASP A C 1
ATOM 924 O O . ASP A 1 123 ? 5.106 0.703 16.639 1.00 92.50 123 ASP A O 1
ATOM 928 N N . ALA A 1 124 ? 5.230 -0.555 14.797 1.00 95.62 124 ALA A N 1
ATOM 929 C CA . ALA A 1 124 ? 3.859 -1.039 14.924 1.00 95.62 124 ALA A CA 1
ATOM 930 C C . ALA A 1 124 ? 3.707 -1.932 16.172 1.00 95.62 124 ALA A C 1
ATOM 932 O O . ALA A 1 124 ? 4.582 -2.753 16.445 1.00 95.62 124 ALA A O 1
ATOM 933 N N . PRO A 1 125 ? 2.599 -1.811 16.927 1.00 95.62 125 PRO A N 1
ATOM 934 C CA . PRO A 1 125 ? 2.337 -2.711 18.042 1.00 95.62 125 PRO A CA 1
ATOM 935 C C . PRO A 1 125 ? 2.074 -4.139 17.551 1.00 95.62 125 PRO A C 1
ATOM 937 O O . PRO A 1 125 ? 1.582 -4.343 16.439 1.00 95.62 125 PRO A O 1
ATOM 940 N N . ASP A 1 126 ? 2.325 -5.116 18.419 1.00 93.19 126 AS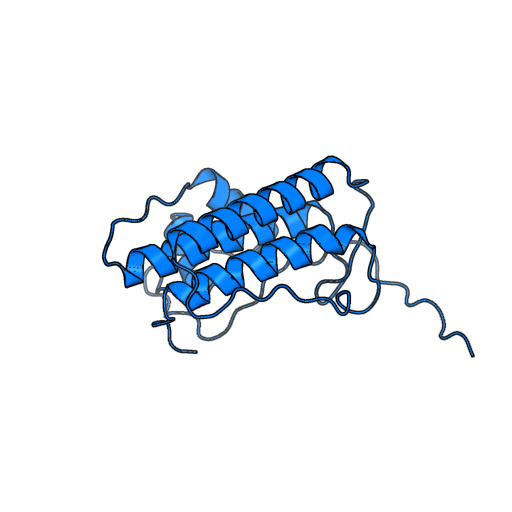P A N 1
ATOM 941 C CA . ASP A 1 126 ? 1.885 -6.492 18.198 1.00 93.19 126 ASP A CA 1
ATOM 942 C C . ASP A 1 126 ? 0.351 -6.582 18.169 1.00 93.19 126 ASP A C 1
ATOM 944 O O . ASP A 1 126 ? -0.349 -5.812 18.832 1.00 93.19 126 ASP A O 1
ATOM 948 N N . GLY A 1 127 ? -0.180 -7.541 17.411 1.00 94.25 127 GLY A N 1
ATOM 949 C CA . GLY A 1 127 ? -1.618 -7.776 17.303 1.00 94.25 127 GLY A CA 1
ATOM 950 C C . GLY A 1 127 ? -2.006 -8.469 16.003 1.00 94.25 127 GLY A C 1
ATOM 951 O O . GLY A 1 127 ? -1.156 -8.972 15.263 1.00 94.25 127 GLY A O 1
ATOM 952 N N . ASP A 1 128 ? -3.308 -8.483 15.710 1.00 95.50 128 ASP A N 1
ATOM 953 C CA . ASP A 1 128 ? -3.796 -8.946 14.414 1.00 95.50 128 ASP A CA 1
ATOM 954 C C . ASP A 1 128 ? -3.256 -8.034 13.290 1.00 95.50 128 ASP A C 1
ATOM 956 O O . ASP A 1 128 ? -3.484 -6.821 13.315 1.00 95.50 128 ASP A O 1
ATOM 960 N N . PRO A 1 129 ? -2.549 -8.574 12.281 1.00 95.81 129 PRO A N 1
ATOM 961 C CA . PRO A 1 129 ? -1.860 -7.754 11.289 1.00 95.81 129 PRO A CA 1
ATOM 962 C C . PRO A 1 129 ? -2.808 -6.926 10.416 1.00 95.81 129 PRO A C 1
ATOM 964 O O . PRO A 1 129 ? -2.389 -5.893 9.893 1.00 95.81 129 PRO A O 1
ATOM 967 N N . ALA A 1 130 ? -4.066 -7.346 10.240 1.00 95.12 130 ALA A N 1
ATOM 968 C CA . ALA A 1 130 ? -5.038 -6.545 9.509 1.00 95.12 130 ALA A CA 1
ATOM 969 C C . ALA A 1 130 ? -5.442 -5.327 10.346 1.00 95.12 130 ALA A C 1
ATOM 971 O O . ALA A 1 130 ? -5.331 -4.195 9.875 1.00 95.12 130 ALA A O 1
ATOM 972 N N . GLN A 1 131 ? -5.836 -5.543 11.603 1.00 95.94 131 GLN A N 1
ATOM 973 C CA . GLN A 1 131 ? -6.226 -4.460 12.511 1.00 95.94 131 GLN A CA 1
ATOM 974 C C . GLN A 1 131 ? -5.082 -3.468 12.747 1.00 95.94 131 GLN A C 1
ATOM 976 O O . GLN A 1 131 ? -5.285 -2.256 12.651 1.00 95.94 131 GLN A O 1
ATOM 981 N N . VAL A 1 132 ? -3.865 -3.969 12.974 1.00 97.44 132 VAL A N 1
ATOM 982 C CA . VAL A 1 132 ? -2.680 -3.128 13.178 1.00 97.44 132 VAL A CA 1
ATOM 983 C C . VAL A 1 132 ? -2.375 -2.299 11.929 1.00 97.44 132 VAL A C 1
ATOM 985 O O . VAL A 1 132 ? -2.136 -1.098 12.050 1.00 97.44 132 VAL A O 1
ATOM 988 N N . LEU A 1 133 ? -2.429 -2.875 10.720 1.00 97.31 133 LEU A N 1
ATOM 989 C CA . LEU A 1 133 ? -2.158 -2.115 9.493 1.00 97.31 133 LEU A CA 1
ATOM 990 C C . LEU A 1 133 ? -3.230 -1.050 9.213 1.00 97.31 133 LEU A C 1
ATOM 992 O O . LEU A 1 133 ? -2.905 0.077 8.817 1.00 97.31 133 LEU A O 1
ATOM 996 N N . LEU A 1 134 ? -4.503 -1.377 9.438 1.00 96.69 134 LEU A N 1
ATOM 997 C CA . LEU A 1 134 ? -5.603 -0.423 9.295 1.00 96.69 134 LEU A CA 1
ATOM 998 C C . LEU A 1 134 ? -5.466 0.729 10.297 1.00 96.69 134 LEU A C 1
ATOM 1000 O O . LEU A 1 134 ? -5.615 1.893 9.917 1.00 96.69 134 LEU A O 1
ATOM 1004 N N . TRP A 1 135 ? -5.090 0.446 11.542 1.00 97.69 135 TRP A N 1
ATOM 1005 C CA . TRP A 1 135 ? -4.819 1.482 12.534 1.00 97.69 135 TRP A CA 1
ATOM 1006 C C . TRP A 1 135 ? -3.586 2.324 12.190 1.00 97.69 135 TRP A C 1
ATOM 1008 O O . TRP A 1 135 ? -3.670 3.557 12.193 1.00 97.69 135 TRP A O 1
ATOM 1018 N N . CYS A 1 136 ? -2.465 1.694 11.812 1.00 97.62 136 CYS A N 1
ATOM 1019 C CA . CYS A 1 136 ? -1.233 2.383 11.411 1.00 97.62 136 CYS A CA 1
ATOM 1020 C C . CYS A 1 136 ? -1.461 3.365 10.258 1.00 97.62 136 CYS A C 1
ATOM 1022 O O . CYS A 1 136 ? -0.785 4.388 10.188 1.00 97.62 136 CYS A O 1
ATOM 1024 N N . THR A 1 137 ? -2.434 3.081 9.392 1.00 96.44 137 THR A N 1
ATOM 1025 C CA . THR A 1 137 ? -2.794 3.916 8.239 1.00 96.44 137 THR A CA 1
ATOM 1026 C C . THR A 1 137 ? -4.044 4.769 8.465 1.00 96.44 137 THR A C 1
ATOM 1028 O O . THR A 1 137 ? -4.624 5.307 7.520 1.00 96.44 137 THR A O 1
ATOM 1031 N N . GLY A 1 138 ? -4.468 4.918 9.723 1.00 96.25 138 GLY A N 1
ATOM 1032 C CA . GLY A 1 138 ? -5.555 5.810 10.110 1.00 96.25 138 GLY A CA 1
ATOM 1033 C C . GLY A 1 138 ? -6.903 5.436 9.498 1.00 96.25 138 GLY A C 1
ATOM 1034 O O . GLY A 1 138 ? -7.689 6.336 9.203 1.00 96.25 138 GLY A O 1
ATOM 1035 N N . ARG A 1 139 ? -7.167 4.142 9.280 1.00 94.81 139 ARG A N 1
ATOM 1036 C CA . ARG A 1 139 ? -8.452 3.602 8.802 1.00 94.81 139 ARG A CA 1
ATOM 1037 C C . ARG A 1 139 ? -9.360 3.141 9.934 1.00 94.81 139 ARG A C 1
ATOM 1039 O O . ARG A 1 139 ? -10.574 3.266 9.808 1.00 94.81 139 ARG A O 1
ATOM 1046 N N . SER A 1 140 ? -8.785 2.692 11.046 1.00 94.81 140 SER A N 1
ATOM 1047 C CA . SER A 1 140 ? -9.524 2.199 12.211 1.00 94.81 140 SER A CA 1
ATOM 1048 C C . SER A 1 140 ? -8.896 2.644 13.534 1.00 94.81 140 SER A C 1
ATOM 1050 O O . SER A 1 140 ? -7.795 3.198 13.573 1.00 94.81 140 SER A O 1
ATOM 1052 N N . GLU A 1 141 ? -9.626 2.405 14.619 1.00 96.38 141 GLU A N 1
ATOM 1053 C CA . GLU A 1 141 ? -9.096 2.340 15.986 1.00 96.38 141 GLU A CA 1
ATOM 1054 C C . GLU A 1 141 ? -8.415 0.976 16.218 1.00 96.38 141 GLU A C 1
ATOM 1056 O O . GLU A 1 141 ? -8.520 0.084 15.370 1.00 96.38 141 GLU A O 1
ATOM 1061 N N . LEU A 1 142 ? -7.699 0.824 17.336 1.00 96.94 142 LEU A N 1
ATOM 1062 C CA . LEU A 1 142 ? -7.048 -0.435 17.731 1.00 96.94 142 LEU A CA 1
ATOM 1063 C C . LEU A 1 142 ? -7.028 -0.562 19.254 1.00 96.94 142 LEU A C 1
ATOM 1065 O O . LEU A 1 142 ? -6.287 0.175 19.889 1.00 96.94 142 LEU A O 1
ATOM 1069 N N . ASP A 1 143 ? -7.804 -1.476 19.837 1.00 91.81 143 ASP A N 1
ATOM 1070 C CA . ASP A 1 143 ? -7.766 -1.832 21.269 1.00 91.81 143 ASP A CA 1
ATOM 1071 C C . ASP A 1 143 ? -7.580 -0.638 22.226 1.00 91.81 143 ASP A C 1
ATOM 1073 O O . ASP A 1 143 ? -6.584 -0.511 22.940 1.00 91.81 143 ASP A O 1
ATOM 1077 N N . GLY A 1 144 ? -8.531 0.300 22.198 1.00 92.06 144 GLY A N 1
ATOM 1078 C CA . GLY A 1 144 ? -8.503 1.507 23.035 1.00 92.06 144 GLY A CA 1
ATOM 1079 C C . GLY A 1 144 ? -7.546 2.605 22.555 1.00 92.06 144 GLY A C 1
ATOM 1080 O O . GLY A 1 144 ? -7.533 3.698 23.122 1.00 92.06 144 GLY A O 1
ATOM 1081 N N . ARG A 1 145 ? -6.773 2.368 21.489 1.00 95.31 145 ARG A N 1
ATOM 1082 C CA . ARG A 1 145 ? -5.998 3.404 20.800 1.00 95.31 145 ARG A CA 1
ATOM 1083 C C . ARG A 1 145 ? -6.910 4.136 19.820 1.00 95.31 145 ARG A C 1
ATOM 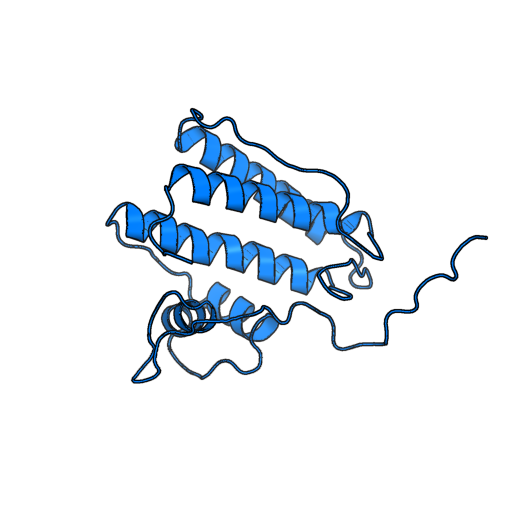1085 O O . ARG A 1 145 ? -7.471 3.495 18.922 1.00 95.31 145 ARG A O 1
ATOM 1092 N N . PRO A 1 146 ? -7.014 5.472 19.926 1.00 95.94 146 PRO A N 1
ATOM 1093 C CA . PRO A 1 146 ? -7.794 6.242 18.980 1.00 95.94 146 PRO A CA 1
ATOM 1094 C C . PRO A 1 146 ? -7.211 6.089 17.578 1.00 95.94 146 PRO A C 1
ATOM 1096 O O . PRO A 1 146 ? -6.012 5.847 17.375 1.00 95.94 146 PRO A O 1
ATOM 1099 N N . ARG A 1 147 ? -8.084 6.254 16.594 1.00 96.25 147 ARG A N 1
ATOM 1100 C CA . ARG A 1 147 ? -7.710 6.248 15.189 1.00 96.25 147 ARG A CA 1
ATOM 1101 C C . ARG A 1 147 ? -6.660 7.328 14.920 1.00 96.25 147 ARG A C 1
ATOM 1103 O O . ARG A 1 147 ? -6.832 8.490 15.287 1.00 96.25 147 ARG A O 1
ATOM 1110 N N . ARG A 1 148 ? -5.590 6.957 14.215 1.00 95.94 148 ARG A N 1
ATOM 1111 C CA . ARG A 1 148 ? -4.540 7.905 13.821 1.00 95.94 148 ARG A CA 1
ATOM 1112 C C . ARG A 1 148 ? -5.077 8.945 12.837 1.00 95.94 148 ARG A C 1
ATOM 1114 O O . ARG A 1 148 ? -5.737 8.604 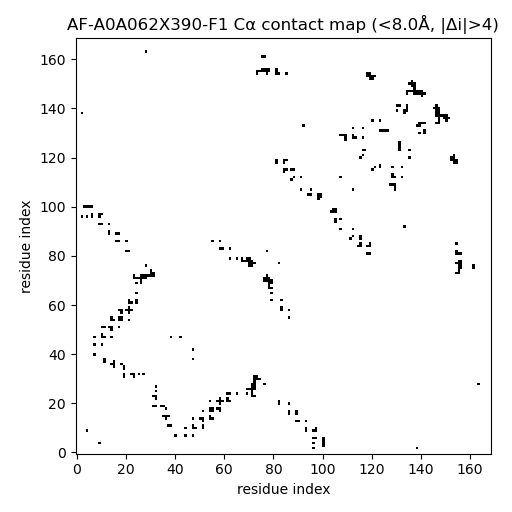11.855 1.00 95.94 148 ARG A O 1
ATOM 1121 N N . THR A 1 149 ? -4.738 10.210 13.073 1.00 93.31 149 THR A N 1
ATOM 1122 C CA . THR A 1 149 ? -5.060 11.335 12.178 1.00 93.31 149 THR A CA 1
ATOM 1123 C C . THR A 1 149 ? -3.925 11.661 11.207 1.00 93.31 149 THR A C 1
ATOM 1125 O O . THR A 1 149 ? -4.171 12.267 10.165 1.00 93.31 149 THR A O 1
ATOM 1128 N N . SER A 1 150 ? -2.702 11.214 11.509 1.00 91.69 150 SER A N 1
ATOM 1129 C CA . SER A 1 150 ? -1.525 11.310 10.645 1.00 91.69 150 SER A CA 1
ATOM 1130 C C . SER A 1 150 ? -0.698 10.020 10.677 1.00 91.69 150 SER A C 1
ATOM 1132 O O . SER A 1 150 ? -0.607 9.319 11.695 1.00 91.69 150 SER A O 1
ATOM 1134 N N . TRP A 1 151 ? -0.104 9.689 9.531 1.00 93.06 151 TRP A N 1
ATOM 1135 C CA . TRP A 1 151 ? 0.760 8.526 9.350 1.00 93.06 151 TRP A CA 1
ATOM 1136 C C . TRP A 1 151 ? 1.719 8.741 8.176 1.00 93.06 151 TRP A C 1
ATOM 1138 O O . TRP A 1 151 ? 1.482 9.582 7.309 1.00 93.06 151 TRP A O 1
ATOM 1148 N N . ARG A 1 152 ? 2.809 7.974 8.165 1.00 90.25 152 ARG A N 1
ATOM 1149 C CA . ARG A 1 152 ? 3.791 7.909 7.080 1.00 90.25 152 ARG A CA 1
ATOM 1150 C C . ARG A 1 152 ? 4.332 6.484 7.006 1.00 90.25 152 ARG A C 1
ATOM 1152 O O . ARG A 1 152 ? 4.394 5.817 8.034 1.00 90.25 152 ARG A O 1
ATOM 1159 N N . TRP A 1 153 ? 4.721 6.039 5.819 1.00 91.69 153 TRP A N 1
ATOM 1160 C CA . TRP A 1 153 ? 5.501 4.814 5.658 1.00 91.69 153 TRP A CA 1
ATOM 1161 C C . TRP A 1 153 ? 6.989 5.072 5.856 1.00 91.69 153 TRP A C 1
ATOM 1163 O O . TRP A 1 153 ? 7.527 6.068 5.371 1.00 91.69 153 TRP A O 1
ATOM 1173 N N . GLU A 1 154 ? 7.668 4.133 6.501 1.00 90.69 154 GLU A N 1
ATOM 1174 C CA . GLU A 1 154 ? 9.123 4.122 6.643 1.00 90.69 154 GLU A CA 1
ATOM 1175 C C . GLU A 1 154 ? 9.763 3.270 5.545 1.00 90.69 154 GLU A C 1
ATOM 1177 O O . GLU A 1 154 ? 10.381 2.235 5.774 1.00 90.69 154 GLU A O 1
ATOM 1182 N N . ALA A 1 155 ? 9.576 3.697 4.295 1.00 83.94 155 ALA A N 1
ATOM 1183 C CA . ALA A 1 155 ? 10.076 2.962 3.134 1.00 83.94 155 ALA A CA 1
ATOM 1184 C C . ALA A 1 155 ? 11.572 3.201 2.853 1.00 83.94 155 ALA A C 1
ATOM 1186 O O . ALA A 1 155 ? 12.192 2.434 2.114 1.00 83.94 155 ALA A O 1
ATOM 1187 N N . THR A 1 156 ? 12.166 4.245 3.436 1.00 83.31 156 THR A N 1
ATOM 1188 C CA . THR A 1 156 ? 13.561 4.618 3.187 1.00 83.31 156 THR A CA 1
ATOM 1189 C C . THR A 1 156 ? 14.534 3.615 3.796 1.00 83.31 156 THR A C 1
ATOM 1191 O O . THR A 1 156 ? 14.337 3.176 4.928 1.00 83.31 156 THR A O 1
ATOM 1194 N N . THR A 1 157 ? 15.610 3.279 3.088 1.00 73.88 157 THR A N 1
ATOM 1195 C CA . THR A 1 157 ? 16.686 2.450 3.641 1.00 73.88 157 THR A CA 1
ATOM 1196 C C . THR A 1 157 ? 17.448 3.216 4.718 1.00 73.88 157 THR A C 1
ATOM 1198 O O . THR A 1 157 ? 17.838 4.361 4.500 1.00 73.88 157 THR A O 1
ATOM 1201 N N . SER A 1 158 ? 17.745 2.571 5.846 1.00 60.66 158 SER A N 1
ATOM 1202 C CA . SER A 1 158 ? 18.544 3.154 6.937 1.00 60.66 158 SER A CA 1
ATOM 1203 C C . SER A 1 158 ? 20.048 3.266 6.618 1.00 60.66 158 SER A C 1
ATOM 1205 O O . SER A 1 158 ? 20.815 3.750 7.448 1.00 60.66 158 SER A O 1
ATOM 1207 N N . ALA A 1 159 ? 20.502 2.804 5.445 1.00 44.62 159 ALA A N 1
ATOM 1208 C CA . ALA A 1 159 ? 21.919 2.702 5.101 1.00 44.62 159 ALA A CA 1
ATOM 1209 C C . ALA A 1 159 ? 22.404 3.828 4.162 1.00 44.62 159 ALA A C 1
ATOM 1211 O O . ALA A 1 159 ? 21.966 3.925 3.018 1.00 44.62 159 ALA A O 1
ATOM 1212 N N . ARG A 1 160 ? 23.387 4.587 4.681 1.00 41.97 160 ARG A N 1
ATOM 1213 C CA . ARG A 1 160 ? 24.167 5.715 4.118 1.00 41.97 160 ARG A CA 1
ATOM 1214 C C . ARG A 1 160 ? 23.384 6.979 3.701 1.00 41.97 160 ARG A C 1
ATOM 1216 O O . ARG A 1 160 ? 22.344 6.885 3.057 1.00 41.97 160 ARG A O 1
ATOM 1223 N N . PRO A 1 161 ? 23.906 8.184 4.021 1.00 43.88 161 PRO A N 1
ATOM 1224 C CA . PRO A 1 161 ? 23.328 9.430 3.538 1.00 43.88 161 PRO A CA 1
ATOM 1225 C C . PRO A 1 161 ? 23.373 9.477 2.011 1.00 43.88 161 PRO A C 1
ATOM 1227 O O . PRO A 1 161 ? 24.374 9.136 1.381 1.00 43.88 161 PRO A O 1
ATOM 1230 N N . PHE A 1 162 ? 22.260 9.915 1.437 1.00 47.06 162 PHE A N 1
ATOM 1231 C CA . PHE A 1 162 ? 22.114 10.156 0.017 1.00 47.06 162 PHE A CA 1
ATOM 1232 C C . PHE A 1 162 ? 23.093 11.255 -0.418 1.00 47.06 162 PHE A C 1
ATOM 1234 O O . PHE A 1 162 ? 22.972 12.408 -0.005 1.00 47.06 162 PHE A O 1
ATOM 1241 N N . GLN A 1 163 ? 24.089 10.898 -1.227 1.00 49.28 163 GLN A N 1
ATOM 1242 C CA . GLN A 1 163 ? 25.040 11.865 -1.760 1.00 49.28 163 GLN A CA 1
ATOM 1243 C C . GLN A 1 163 ? 24.391 12.533 -2.976 1.00 49.28 163 GLN A C 1
ATOM 1245 O O . GLN A 1 163 ? 24.282 11.927 -4.041 1.00 49.28 163 GLN A O 1
ATOM 1250 N N . GLN A 1 164 ? 23.902 13.765 -2.803 1.00 45.81 164 GLN A N 1
ATOM 1251 C CA . GLN A 1 164 ? 23.462 14.586 -3.930 1.00 45.81 164 GLN A CA 1
ATOM 1252 C C . GLN A 1 164 ? 24.625 14.705 -4.933 1.00 45.81 164 GLN A C 1
ATOM 1254 O O . GLN A 1 164 ? 25.728 15.080 -4.523 1.00 45.81 164 GLN A O 1
ATOM 1259 N N . PRO A 1 165 ? 24.421 14.412 -6.230 1.00 45.78 165 PRO A N 1
ATOM 1260 C CA . PRO A 1 165 ? 25.356 14.852 -7.252 1.00 45.78 165 PRO A CA 1
ATOM 1261 C C . PRO A 1 165 ? 25.474 16.375 -7.161 1.00 45.78 165 PRO A C 1
ATOM 1263 O O . PRO A 1 165 ? 24.467 17.064 -6.975 1.00 45.78 165 PRO A O 1
ATOM 1266 N N . ALA A 1 166 ? 26.696 16.899 -7.269 1.00 37.50 166 ALA A N 1
ATOM 1267 C CA . ALA A 1 166 ? 26.903 18.338 -7.344 1.00 37.50 166 ALA A CA 1
ATOM 1268 C C . ALA A 1 166 ? 26.061 18.913 -8.501 1.00 37.50 166 ALA A C 1
ATOM 1270 O O . ALA A 1 166 ? 25.993 18.273 -9.558 1.00 37.50 166 ALA A O 1
ATOM 1271 N N . PRO A 1 167 ? 25.410 20.078 -8.324 1.00 33.66 167 PRO A N 1
ATOM 1272 C CA . PRO A 1 167 ? 24.704 20.724 -9.419 1.00 33.66 167 PRO A CA 1
ATOM 1273 C C . PRO A 1 167 ? 25.683 20.922 -10.579 1.00 33.66 167 PRO A C 1
ATOM 1275 O O . PRO A 1 167 ? 26.785 21.437 -10.385 1.00 33.66 167 PRO A O 1
ATOM 1278 N N . GLN A 1 168 ? 25.298 20.464 -11.770 1.00 45.03 168 GLN A N 1
ATOM 1279 C CA . GLN A 1 168 ? 26.016 20.825 -12.986 1.00 45.03 168 GLN A CA 1
ATOM 1280 C C . GLN A 1 168 ? 25.764 22.320 -13.209 1.00 45.03 168 GLN A C 1
ATOM 1282 O O . GLN A 1 168 ? 24.611 22.731 -13.339 1.00 45.03 168 GLN A O 1
ATOM 1287 N N . VAL A 1 169 ? 26.840 23.104 -13.116 1.00 53.50 169 VAL A N 1
ATOM 1288 C CA . VAL A 1 169 ? 26.870 24.556 -13.354 1.00 53.50 169 VAL A CA 1
ATOM 1289 C C . VAL A 1 169 ? 26.765 24.830 -14.846 1.00 53.50 169 VAL A C 1
ATOM 1291 O O . VAL A 1 169 ? 27.438 24.098 -15.608 1.00 53.50 169 VAL A O 1
#

Sequence (169 aa):
MSIARDTSRTLSETAADLMRRGLGQGRPTHAYLPFDLTVPPDTPPREVLQVITACGGLLSSALATADPATQAWHWGPCDPEGFAAMGVAEILLHTWDIAAGLTVPCRFPAPLGIRVLRRLFPDAPDGDPAQVLLWCTGRSELDGRPRRTSWRWEATTSARPFQQPAPQV

Mean predicted aligned error: 7.53 Å

Solvent-accessible surface area (backbone atoms only — not comparable to full-atom values): 9930 Å² total; per-residue (Å²): 135,80,86,84,63,58,56,68,55,52,44,42,52,47,23,31,52,27,39,56,48,27,54,34,77,74,47,32,80,86,49,74,71,100,72,84,64,84,69,65,92,85,57,53,68,72,57,44,52,50,48,31,52,50,21,49,52,48,24,52,51,43,52,74,71,49,62,80,88,45,55,15,43,60,101,42,52,22,32,57,67,35,46,50,36,48,48,51,44,47,54,55,54,46,49,42,52,39,22,59,74,68,74,44,92,67,88,74,63,49,79,56,34,47,52,28,38,61,58,31,36,78,86,58,72,90,72,59,38,58,55,45,51,34,20,62,66,42,73,32,54,50,95,91,40,76,53,37,92,75,70,77,75,48,42,46,57,95,72,76,84,84,77,75,76,78,81,86,127

pLDDT: mean 83.68, std 15.9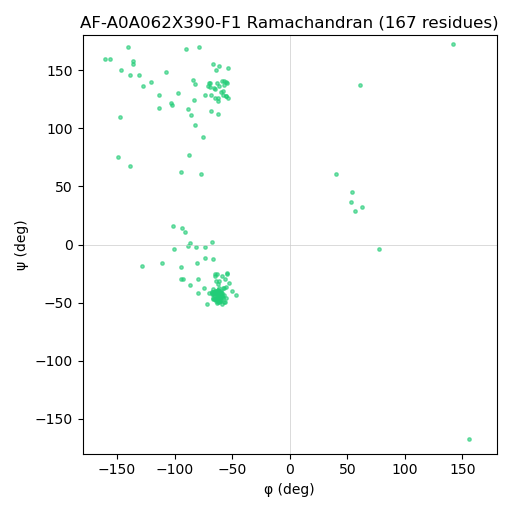1, range [31.47, 97.69]